Protein AF-A0A7D7ZGQ9-F1 (afdb_monomer_lite)

Radius of gyration: 15.06 Å; chains: 1; bounding box: 30×34×46 Å

Foldseek 3Di:
DPVVLVVVLVCVLPDCVLPDDPDPDPDPVNVVVLLVVLLVNLVVVVVVVVVVDVDDAVVVVVVVVVVVCVVVVWDWDWDDDLWKIKIKIFAQSFFSSFSSVQSSSCSNCVVNPWHWPDWDTGTTMIMTMTTDPRPD

Sequence (136 aa):
MGKKVLSHLLECGNNPEYGNTDDGSHNHDYDDIMSSNTDKAASEILAEWRLQTDILDLKEFDKRILEWHNLNKLRIKCFNSNEHVRYVIKHDMGLSWSEFNCMMYCRILEKIGVPITSSEFDGISYSIEIPSHGKK

Secondary structure (DSSP, 8-state):
-THHHHHHHHHHHT-GGGS---SS---HHHHHHHHHHHHHHHHHHHHHHHTT-S--SHHHHHHHHHHHHHHTT-EEEEEE-SSEEEEEEE-SS-HHHHHHHHHHHHHHHHHTT---SEEEEETTEEEEEEE-----

pLDDT: mean 78.39, std 18.47, range [36.44, 96.19]

Structure (mmCIF, N/CA/C/O backbone):
data_AF-A0A7D7ZGQ9-F1
#
_entry.id   AF-A0A7D7ZGQ9-F1
#
loop_
_atom_site.group_PDB
_atom_site.id
_atom_site.type_symbol
_atom_site.label_atom_id
_atom_site.label_alt_id
_atom_site.label_comp_id
_atom_site.label_asym_id
_atom_site.label_entity_id
_atom_site.label_seq_id
_atom_site.pdbx_PDB_ins_code
_atom_site.Cartn_x
_atom_site.Cartn_y
_atom_site.Cartn_z
_atom_site.occupancy
_atom_site.B_iso_or_equiv
_atom_site.auth_seq_id
_atom_site.auth_comp_id
_atom_site.auth_asym_id
_atom_site.auth_atom_id
_atom_site.pdbx_PDB_model_num
ATOM 1 N N . MET A 1 1 ? -3.797 -21.772 0.863 1.00 43.53 1 MET A N 1
ATOM 2 C CA . MET A 1 1 ? -4.656 -21.518 -0.314 1.00 43.53 1 MET A CA 1
ATOM 3 C C . MET A 1 1 ? -4.396 -20.163 -0.985 1.00 43.53 1 MET A C 1
ATOM 5 O O . MET A 1 1 ? -4.676 -20.078 -2.166 1.00 43.53 1 MET A O 1
ATOM 9 N N . GLY A 1 2 ? -3.722 -19.188 -0.355 1.00 39.81 2 GLY A N 1
ATOM 10 C CA . GLY A 1 2 ? -3.358 -17.895 -0.979 1.00 39.81 2 GLY A CA 1
ATOM 11 C C . GLY A 1 2 ? -2.232 -17.893 -2.031 1.00 39.81 2 GLY A C 1
ATOM 12 O O . GLY A 1 2 ? -1.638 -16.855 -2.272 1.00 39.81 2 GLY A O 1
ATOM 13 N N . LYS A 1 3 ? -1.885 -19.031 -2.657 1.00 43.06 3 LYS A N 1
ATOM 14 C CA . LYS A 1 3 ? -0.811 -19.085 -3.679 1.00 43.06 3 LYS A CA 1
ATOM 15 C C . LYS A 1 3 ? -1.247 -18.558 -5.056 1.00 43.06 3 LYS A C 1
ATOM 17 O O . LYS A 1 3 ? -0.386 -18.161 -5.827 1.00 43.06 3 LYS A O 1
ATOM 22 N N . LYS A 1 4 ? -2.553 -18.560 -5.361 1.00 48.69 4 LYS A N 1
ATOM 23 C CA . LYS A 1 4 ? -3.089 -18.164 -6.678 1.00 48.69 4 LYS A CA 1
ATOM 24 C C . LYS A 1 4 ? -3.126 -16.650 -6.893 1.00 48.69 4 LYS A C 1
ATOM 26 O O . LYS A 1 4 ? -2.795 -16.194 -7.976 1.00 48.69 4 LYS A O 1
ATOM 31 N N . VAL A 1 5 ? -3.481 -15.876 -5.869 1.00 48.19 5 VAL A N 1
ATOM 32 C CA . VAL A 1 5 ? -3.442 -14.405 -5.949 1.00 48.19 5 VAL A CA 1
ATOM 33 C C . VAL A 1 5 ? -1.997 -13.904 -5.965 1.00 48.19 5 VAL A C 1
ATOM 35 O O . VAL A 1 5 ? -1.662 -12.988 -6.704 1.00 48.19 5 VAL A O 1
ATOM 38 N N . LEU A 1 6 ? -1.105 -14.596 -5.247 1.00 46.97 6 LEU A N 1
ATOM 39 C CA . LEU A 1 6 ? 0.336 -14.335 -5.252 1.00 46.97 6 LEU A CA 1
ATOM 40 C C . LEU A 1 6 ? 0.993 -14.531 -6.625 1.00 46.97 6 LEU A C 1
ATOM 42 O O . LEU A 1 6 ? 1.807 -13.700 -7.018 1.00 46.97 6 LEU A O 1
ATOM 46 N N . SER A 1 7 ? 0.652 -15.599 -7.355 1.00 52.09 7 SER A N 1
ATOM 47 C CA . SER A 1 7 ? 1.154 -15.789 -8.722 1.00 52.09 7 SER A CA 1
ATOM 48 C C . SER A 1 7 ? 0.582 -14.745 -9.677 1.00 52.09 7 SER A C 1
ATOM 50 O O . SER A 1 7 ? 1.332 -14.211 -10.481 1.00 52.09 7 SER A O 1
ATOM 52 N N . HIS A 1 8 ? -0.694 -14.373 -9.526 1.00 51.03 8 HIS A N 1
ATOM 53 C CA . HIS A 1 8 ? -1.324 -13.365 -10.381 1.00 51.03 8 HIS A CA 1
ATOM 54 C C . HIS A 1 8 ? -0.702 -11.968 -10.207 1.00 51.03 8 HIS A C 1
ATOM 56 O O . HIS A 1 8 ? -0.451 -11.279 -11.187 1.00 51.03 8 HIS A O 1
ATOM 62 N N . LEU A 1 9 ? -0.353 -11.581 -8.974 1.00 50.53 9 LEU A N 1
ATOM 63 C CA . LEU A 1 9 ? 0.325 -10.309 -8.687 1.00 50.53 9 LEU A CA 1
ATOM 64 C C . LEU A 1 9 ? 1.742 -10.227 -9.268 1.00 50.53 9 LEU A C 1
ATOM 66 O O . LEU A 1 9 ? 2.160 -9.173 -9.742 1.00 50.53 9 LEU A O 1
ATOM 70 N N . LEU A 1 10 ? 2.476 -11.342 -9.252 1.00 51.38 10 LEU A N 1
ATOM 71 C CA . LEU A 1 10 ? 3.784 -11.447 -9.901 1.00 51.38 10 LEU A CA 1
ATOM 72 C C . LEU A 1 10 ? 3.664 -11.490 -11.432 1.00 51.38 10 LEU A C 1
ATOM 74 O O . LEU A 1 10 ? 4.530 -10.953 -12.115 1.00 51.38 10 LEU A O 1
ATOM 78 N N . GLU A 1 11 ? 2.614 -12.104 -11.977 1.00 53.56 11 GLU A N 1
ATOM 79 C CA . GLU A 1 11 ? 2.368 -12.199 -13.422 1.00 53.56 11 GLU A CA 1
ATOM 80 C C . GLU A 1 11 ? 1.929 -10.857 -14.027 1.00 53.56 11 GLU A C 1
ATOM 82 O O . GLU A 1 11 ? 2.438 -10.478 -15.080 1.00 53.56 11 GLU A O 1
ATOM 87 N N . CYS A 1 12 ? 1.066 -10.090 -13.350 1.00 50.53 12 CYS A N 1
ATOM 88 C CA . CYS A 1 12 ? 0.637 -8.769 -13.822 1.00 50.53 12 CYS A CA 1
ATOM 89 C C . CYS A 1 12 ? 1.792 -7.757 -13.871 1.00 50.53 12 CYS A C 1
ATOM 91 O O . CYS A 1 12 ? 1.897 -7.008 -14.836 1.00 50.53 12 CYS A O 1
ATOM 93 N N . GLY A 1 13 ? 2.692 -7.768 -12.880 1.00 44.59 13 GLY A N 1
ATOM 94 C CA . GLY A 1 13 ? 3.856 -6.873 -12.855 1.00 44.59 13 GLY A CA 1
ATOM 95 C C . GLY A 1 13 ? 4.980 -7.244 -13.834 1.00 44.59 13 GLY A C 1
ATOM 96 O O . GLY A 1 13 ? 5.862 -6.425 -14.063 1.00 44.59 13 GLY A O 1
ATOM 97 N N . ASN A 1 14 ? 4.965 -8.458 -14.401 1.00 44.12 14 ASN A N 1
ATOM 98 C CA . ASN A 1 14 ? 5.988 -8.960 -15.330 1.00 44.12 14 ASN A CA 1
ATOM 99 C C . ASN A 1 14 ? 5.500 -9.076 -16.786 1.00 44.12 14 ASN A C 1
ATOM 101 O O . ASN A 1 14 ? 6.257 -9.555 -17.632 1.00 44.12 14 ASN A O 1
ATOM 105 N N . ASN A 1 15 ? 4.256 -8.696 -17.103 1.00 43.56 15 ASN A N 1
ATOM 106 C CA . ASN A 1 15 ? 3.762 -8.799 -18.476 1.00 43.56 15 ASN A CA 1
ATOM 107 C C . ASN A 1 15 ? 4.401 -7.685 -19.346 1.00 43.56 15 ASN A C 1
ATOM 109 O O . ASN A 1 15 ? 4.188 -6.505 -19.060 1.00 43.56 15 ASN A O 1
ATOM 113 N N . PRO A 1 16 ? 5.181 -8.021 -20.397 1.00 44.69 16 PRO A N 1
ATOM 114 C CA . PRO A 1 16 ? 5.875 -7.047 -21.249 1.00 44.69 16 PRO A CA 1
ATOM 115 C C . PRO A 1 16 ? 4.939 -6.107 -22.022 1.00 44.69 16 PRO A C 1
ATOM 117 O O . PRO A 1 16 ? 5.397 -5.089 -22.531 1.00 44.69 16 PRO A O 1
ATOM 120 N N . GLU A 1 17 ? 3.635 -6.394 -22.074 1.00 48.56 17 GLU A N 1
ATOM 121 C CA . GLU A 1 17 ? 2.626 -5.450 -22.578 1.00 48.56 17 GLU A CA 1
ATOM 122 C C . GLU A 1 17 ? 2.480 -4.191 -21.700 1.00 48.56 17 GLU A C 1
ATOM 124 O O . GLU A 1 17 ? 1.982 -3.177 -22.178 1.00 48.56 17 GLU A O 1
ATOM 129 N N . TYR A 1 18 ? 2.948 -4.225 -20.446 1.00 48.06 18 TYR A N 1
ATOM 130 C CA . TYR A 1 18 ? 2.964 -3.083 -19.516 1.00 48.06 18 TYR A CA 1
ATOM 131 C C . TYR A 1 18 ? 4.343 -2.420 -19.383 1.00 48.06 18 TYR A C 1
ATOM 133 O O . TYR A 1 18 ? 4.521 -1.512 -18.574 1.00 48.06 18 TYR A O 1
ATOM 141 N N . GLY A 1 19 ? 5.339 -2.889 -20.140 1.00 41.09 19 GLY A N 1
ATOM 142 C CA . GLY A 1 19 ? 6.735 -2.492 -19.991 1.00 41.09 19 GLY A CA 1
ATOM 143 C C . GLY A 1 19 ? 7.400 -2.231 -21.331 1.00 41.09 19 GLY A C 1
ATOM 144 O O . GLY A 1 19 ? 8.299 -2.974 -21.704 1.00 41.09 19 GLY A O 1
ATOM 145 N N . ASN A 1 20 ? 6.943 -1.212 -22.065 1.00 41.22 20 ASN A N 1
ATOM 146 C CA . ASN A 1 20 ? 7.766 -0.452 -23.014 1.00 41.22 20 ASN A CA 1
ATOM 147 C C . ASN A 1 20 ? 6.981 0.734 -23.594 1.00 41.22 20 ASN A C 1
ATOM 149 O O . ASN A 1 20 ? 6.338 0.614 -24.632 1.00 41.22 20 ASN A O 1
ATOM 153 N N . THR A 1 21 ? 7.125 1.900 -22.971 1.00 41.84 21 THR A N 1
ATOM 154 C CA . THR A 1 21 ? 7.087 3.192 -23.674 1.00 41.84 21 THR A CA 1
ATOM 155 C C . THR A 1 21 ? 8.204 4.049 -23.100 1.00 41.84 21 THR A C 1
ATOM 157 O O . THR A 1 21 ? 8.004 4.894 -22.233 1.00 41.84 21 THR A O 1
ATOM 160 N N . ASP A 1 22 ? 9.421 3.760 -23.557 1.00 45.16 22 ASP A N 1
ATOM 161 C CA . ASP A 1 22 ? 10.636 4.532 -23.281 1.00 45.16 22 ASP A CA 1
ATOM 162 C C . ASP A 1 22 ? 10.718 5.757 -24.221 1.00 45.16 22 ASP A C 1
ATOM 164 O O . ASP A 1 22 ? 11.754 6.052 -24.814 1.00 45.16 22 ASP A O 1
ATOM 168 N N . ASP A 1 23 ? 9.588 6.442 -24.442 1.00 40.81 23 ASP A N 1
ATOM 169 C CA . ASP A 1 23 ? 9.477 7.539 -25.409 1.00 40.81 23 ASP A CA 1
ATOM 170 C C . ASP A 1 23 ? 8.751 8.779 -24.879 1.00 40.81 23 ASP A C 1
ATOM 172 O O . ASP A 1 23 ? 8.168 9.528 -25.649 1.00 40.81 23 ASP A O 1
ATOM 176 N N . GLY A 1 24 ? 8.818 9.070 -23.577 1.00 44.62 24 GLY A N 1
ATOM 177 C CA . GLY A 1 24 ? 8.538 10.422 -23.063 1.00 44.62 24 GLY A CA 1
ATOM 178 C C . GLY A 1 24 ? 7.147 11.007 -23.374 1.00 44.62 24 GLY A C 1
ATOM 179 O O . GLY A 1 24 ? 6.939 12.200 -23.150 1.00 44.62 24 GLY A O 1
ATOM 180 N N . SER A 1 25 ? 6.197 10.200 -23.851 1.00 44.94 25 SER A N 1
ATOM 181 C CA . SER A 1 25 ? 4.797 10.567 -24.032 1.00 44.94 25 SER A CA 1
ATOM 182 C C . SER A 1 25 ? 4.006 9.988 -22.865 1.00 44.94 25 SER A C 1
ATOM 184 O O . SER A 1 25 ? 3.735 8.790 -22.825 1.00 44.94 25 SER A O 1
ATOM 186 N N . HIS A 1 26 ? 3.651 10.830 -21.888 1.00 49.28 26 HIS A N 1
ATOM 187 C CA . HIS A 1 26 ? 2.583 10.510 -20.935 1.00 49.28 26 HIS A CA 1
ATOM 188 C C . HIS A 1 26 ? 1.284 10.366 -21.745 1.00 49.28 26 HIS A C 1
ATOM 190 O O . HIS A 1 26 ? 0.584 11.343 -22.013 1.00 49.28 26 HIS A O 1
ATOM 196 N N . ASN A 1 27 ? 1.023 9.157 -22.237 1.00 54.12 27 ASN A N 1
ATOM 197 C CA . ASN A 1 27 ? -0.184 8.839 -22.978 1.00 54.12 27 ASN A CA 1
ATOM 198 C C . ASN A 1 27 ? -1.329 8.691 -21.976 1.00 54.12 27 ASN A C 1
ATOM 200 O O . ASN A 1 27 ? -1.266 7.837 -21.097 1.00 54.12 27 ASN A O 1
ATOM 204 N N . HIS A 1 28 ? -2.394 9.474 -22.159 1.00 58.34 28 HIS A N 1
ATOM 205 C CA . HIS A 1 28 ? -3.650 9.350 -21.407 1.00 58.34 28 HIS A CA 1
ATOM 206 C C . HIS A 1 28 ? -4.163 7.896 -21.341 1.00 58.34 28 HIS A C 1
ATOM 208 O O . HIS A 1 28 ? -4.726 7.479 -20.333 1.00 58.34 28 HIS A O 1
ATOM 214 N N . ASP A 1 29 ? -3.902 7.108 -22.387 1.00 60.25 29 ASP A N 1
ATOM 215 C CA . ASP A 1 29 ? -4.293 5.701 -22.469 1.00 60.25 29 ASP A CA 1
ATOM 216 C C . ASP A 1 29 ? -3.550 4.804 -21.461 1.00 60.25 29 ASP A C 1
ATOM 218 O O . ASP A 1 29 ? -4.115 3.820 -20.985 1.00 60.25 29 ASP A O 1
ATOM 222 N N . TYR A 1 30 ? -2.298 5.126 -21.106 1.00 60.66 30 TYR A N 1
ATOM 223 C CA . TYR A 1 30 ? -1.537 4.357 -20.113 1.00 60.66 30 TYR A CA 1
ATOM 224 C C . TYR A 1 30 ? -2.131 4.540 -18.715 1.00 60.66 30 TYR A C 1
ATOM 226 O O . TYR A 1 30 ? -2.369 3.552 -18.018 1.00 60.66 30 TYR A O 1
ATOM 234 N N . ASP A 1 31 ? -2.446 5.782 -18.342 1.00 67.12 31 ASP A N 1
ATOM 235 C CA . ASP A 1 31 ? -3.031 6.107 -17.039 1.00 67.12 31 ASP A CA 1
ATOM 236 C C . ASP A 1 31 ? -4.402 5.435 -16.857 1.00 67.12 31 ASP A C 1
ATOM 238 O O . ASP A 1 31 ? -4.692 4.871 -15.797 1.00 67.12 31 ASP A O 1
ATOM 242 N N . ASP A 1 32 ? -5.225 5.418 -17.909 1.00 71.44 32 ASP A N 1
ATOM 243 C CA . ASP A 1 32 ? -6.543 4.778 -17.892 1.00 71.44 32 ASP A CA 1
ATOM 244 C C . ASP A 1 32 ? -6.444 3.247 -17.774 1.00 71.44 32 ASP A C 1
ATOM 246 O O . ASP A 1 32 ? -7.155 2.629 -16.969 1.00 71.44 32 ASP A O 1
ATOM 250 N N . ILE A 1 33 ? -5.527 2.618 -18.520 1.00 69.38 33 ILE A N 1
ATOM 251 C CA . ILE A 1 33 ? -5.279 1.170 -18.445 1.00 69.38 33 ILE A CA 1
ATOM 252 C C . ILE A 1 33 ? -4.724 0.790 -17.067 1.00 69.38 33 ILE A C 1
ATOM 254 O O . ILE A 1 33 ? -5.200 -0.168 -16.447 1.00 69.38 33 ILE A O 1
ATOM 258 N N . MET A 1 34 ? -3.748 1.542 -16.559 1.00 77.06 34 MET A N 1
ATOM 259 C CA . MET A 1 34 ? -3.126 1.297 -15.259 1.00 77.06 34 MET A CA 1
ATOM 260 C C . MET A 1 34 ? -4.129 1.467 -14.114 1.00 77.06 34 MET A C 1
ATOM 262 O O . MET A 1 34 ? -4.221 0.619 -13.219 1.00 77.06 34 MET A O 1
ATOM 266 N N . SER A 1 35 ? -4.954 2.514 -14.169 1.00 78.81 35 SER A N 1
ATOM 267 C CA . SER A 1 35 ? -6.032 2.742 -13.206 1.00 78.81 35 SER A CA 1
ATOM 268 C C . SER A 1 35 ? -7.064 1.606 -13.225 1.00 78.81 35 SER A C 1
ATOM 270 O O . SER A 1 35 ? -7.439 1.096 -12.167 1.00 78.81 35 SER A O 1
ATOM 272 N N . SER A 1 36 ? -7.475 1.137 -14.410 1.00 82.62 36 SER A N 1
ATOM 273 C CA . SER A 1 36 ? -8.418 0.017 -14.543 1.00 82.62 36 SER A CA 1
ATOM 274 C C . SER A 1 36 ? -7.856 -1.294 -13.978 1.00 82.62 36 SER A C 1
ATOM 276 O O . SER A 1 36 ? -8.528 -1.993 -13.212 1.00 82.62 36 SER A O 1
ATOM 278 N N . ASN A 1 37 ? -6.600 -1.614 -14.302 1.00 83.50 37 ASN A N 1
ATOM 279 C CA . ASN A 1 37 ? -5.957 -2.850 -13.856 1.00 83.50 37 ASN A CA 1
ATOM 280 C C . ASN A 1 37 ? -5.731 -2.869 -12.343 1.00 83.50 37 ASN A C 1
ATOM 282 O O . ASN A 1 37 ? -5.997 -3.882 -11.691 1.00 83.50 37 ASN A O 1
ATOM 286 N N . THR A 1 38 ? -5.281 -1.752 -11.770 1.00 88.69 38 THR A N 1
ATOM 287 C CA . THR A 1 38 ? -5.052 -1.640 -10.323 1.00 88.69 38 THR A CA 1
ATOM 288 C C . THR A 1 38 ? -6.364 -1.689 -9.537 1.00 88.69 38 THR A C 1
ATOM 290 O O . THR A 1 38 ? -6.414 -2.337 -8.490 1.00 88.69 38 THR A O 1
ATOM 293 N N . ASP A 1 39 ? -7.454 -1.109 -10.054 1.00 87.38 39 ASP A N 1
ATOM 294 C CA . ASP A 1 39 ? -8.782 -1.201 -9.430 1.00 87.38 39 ASP A CA 1
ATOM 295 C C . ASP A 1 39 ? -9.345 -2.630 -9.445 1.00 87.38 39 ASP A C 1
ATOM 297 O O . ASP A 1 39 ? -9.883 -3.116 -8.437 1.00 87.38 39 ASP A O 1
ATOM 301 N N . LYS A 1 40 ? -9.171 -3.334 -10.570 1.00 88.75 40 LYS A N 1
ATOM 302 C CA . LYS A 1 40 ? -9.552 -4.741 -10.706 1.00 88.75 40 LYS A CA 1
ATOM 303 C C . LYS A 1 40 ? -8.762 -5.619 -9.734 1.00 88.75 40 LYS A C 1
ATOM 305 O O . LYS A 1 40 ? -9.376 -6.352 -8.958 1.00 88.75 40 LYS A O 1
ATOM 310 N N . ALA A 1 41 ? -7.433 -5.498 -9.719 1.00 87.00 41 ALA A N 1
ATOM 311 C CA . ALA A 1 41 ? -6.565 -6.262 -8.823 1.00 87.00 41 ALA A CA 1
ATOM 312 C C . ALA A 1 41 ? -6.914 -6.013 -7.346 1.00 87.00 41 ALA A C 1
ATOM 314 O O . ALA A 1 41 ? -7.068 -6.956 -6.568 1.00 87.00 41 ALA A O 1
ATOM 315 N N . ALA A 1 42 ? -7.137 -4.751 -6.966 1.00 90.25 42 ALA A N 1
ATOM 316 C CA . ALA A 1 42 ? -7.585 -4.394 -5.624 1.00 90.25 42 ALA A CA 1
ATOM 317 C C . ALA A 1 42 ? -8.919 -5.063 -5.258 1.00 90.25 42 ALA A C 1
ATOM 319 O O . ALA A 1 42 ? -9.085 -5.568 -4.145 1.00 90.25 42 ALA A O 1
ATOM 320 N N . SER A 1 43 ? -9.870 -5.099 -6.193 1.00 90.62 43 SER A N 1
ATOM 321 C CA . SER A 1 43 ? -11.184 -5.712 -5.972 1.00 90.62 43 SER A CA 1
ATOM 322 C C . SER A 1 43 ? -11.096 -7.232 -5.805 1.00 90.62 43 SER A C 1
ATOM 324 O O . SER A 1 43 ? -11.781 -7.790 -4.946 1.00 90.62 43 SER A O 1
ATOM 326 N N . GLU A 1 44 ? -10.229 -7.900 -6.568 1.00 89.56 44 GLU A N 1
ATOM 327 C CA . GLU A 1 44 ? -9.976 -9.342 -6.453 1.00 89.56 44 GLU A CA 1
ATOM 328 C C . GLU A 1 44 ? -9.308 -9.707 -5.121 1.00 89.56 44 GLU A C 1
ATOM 330 O O . GLU A 1 44 ? -9.756 -10.635 -4.443 1.00 89.56 44 GLU A O 1
ATOM 335 N N . ILE A 1 45 ? -8.300 -8.936 -4.696 1.00 88.31 45 ILE A N 1
ATOM 336 C CA . ILE A 1 45 ? -7.648 -9.109 -3.389 1.00 88.31 45 ILE A CA 1
ATOM 337 C C . ILE A 1 45 ? -8.661 -8.952 -2.258 1.00 88.31 45 ILE A C 1
ATOM 339 O O . ILE A 1 45 ? -8.736 -9.796 -1.365 1.00 88.31 45 ILE A O 1
ATOM 343 N N . LEU A 1 46 ? -9.471 -7.891 -2.298 1.00 89.31 46 LEU A N 1
ATOM 344 C CA . LEU A 1 46 ? -10.490 -7.657 -1.279 1.00 89.31 46 LEU A CA 1
ATOM 345 C C . LEU A 1 46 ? -11.531 -8.774 -1.255 1.00 89.31 46 LEU A C 1
ATOM 347 O O . LEU A 1 46 ? -11.935 -9.196 -0.174 1.00 89.31 46 LEU A O 1
ATOM 351 N N . ALA A 1 47 ? -11.958 -9.276 -2.416 1.00 89.19 47 ALA A N 1
ATOM 352 C CA . ALA A 1 47 ? -12.861 -10.419 -2.483 1.00 89.19 47 ALA A CA 1
ATOM 353 C C . ALA A 1 47 ? -12.245 -11.658 -1.815 1.00 89.19 47 ALA A C 1
ATOM 355 O O . ALA A 1 47 ? -12.918 -12.305 -1.017 1.00 89.19 47 ALA A O 1
ATOM 356 N N . GLU A 1 48 ? -10.965 -11.955 -2.062 1.00 87.88 48 GLU A N 1
ATOM 357 C CA . GLU A 1 48 ? -10.274 -13.077 -1.415 1.00 87.88 48 GLU A CA 1
ATOM 358 C C . GLU A 1 48 ? -10.124 -12.872 0.099 1.00 87.88 48 GLU A C 1
ATOM 360 O O . GLU A 1 48 ? -10.310 -13.813 0.877 1.00 87.88 48 GLU A O 1
ATOM 365 N N . TRP A 1 49 ? -9.800 -11.658 0.544 1.00 89.38 49 TRP A N 1
ATOM 366 C CA . TRP A 1 49 ? -9.671 -11.366 1.970 1.00 89.38 49 TRP A CA 1
ATOM 367 C C . TRP A 1 49 ? -11.016 -11.481 2.689 1.00 89.38 49 TRP A C 1
ATOM 369 O O . TRP A 1 49 ? -11.060 -12.068 3.768 1.00 89.38 49 TRP A O 1
ATOM 379 N N . ARG A 1 50 ? -12.125 -11.054 2.068 1.00 89.62 50 ARG A N 1
ATOM 380 C CA . ARG A 1 50 ? -13.488 -11.235 2.613 1.00 89.62 50 ARG A CA 1
ATOM 381 C C . ARG A 1 50 ? -13.883 -12.700 2.801 1.00 89.62 50 ARG A C 1
ATOM 383 O O . ARG A 1 50 ? -14.749 -12.988 3.614 1.00 89.62 50 ARG A O 1
ATOM 390 N N . LEU A 1 51 ? -13.256 -13.639 2.089 1.00 89.19 51 LEU A N 1
ATOM 391 C CA . LEU A 1 51 ? -13.480 -15.074 2.321 1.00 89.19 51 LEU A CA 1
ATOM 392 C C . LEU A 1 51 ? -12.783 -15.590 3.590 1.00 89.19 51 LEU A C 1
ATOM 394 O O . LEU A 1 51 ? -13.057 -16.703 4.029 1.00 89.19 51 LEU A O 1
ATOM 398 N N . GLN A 1 52 ? -11.841 -14.824 4.143 1.00 86.38 52 GLN A N 1
ATOM 399 C CA . GLN A 1 52 ? -10.973 -15.233 5.251 1.00 86.38 52 GLN A CA 1
ATOM 400 C C . GLN A 1 52 ? -11.228 -14.445 6.539 1.00 86.38 52 GLN A C 1
ATOM 402 O O . GLN A 1 52 ? -10.740 -14.844 7.596 1.00 86.38 52 GLN A O 1
ATOM 407 N N . THR A 1 53 ? -11.932 -13.319 6.456 1.00 86.81 53 THR A N 1
ATOM 408 C CA . THR A 1 53 ? -12.267 -12.453 7.589 1.00 86.81 53 THR A CA 1
ATOM 409 C C . THR A 1 53 ? -13.531 -11.657 7.284 1.00 86.81 53 THR A C 1
ATOM 411 O O . THR A 1 53 ? -13.730 -11.200 6.159 1.00 86.81 53 THR A O 1
ATOM 414 N N . ASP A 1 54 ? -14.360 -11.461 8.306 1.00 80.44 54 ASP A N 1
ATOM 415 C CA . ASP A 1 54 ? -15.599 -10.686 8.207 1.00 80.44 54 ASP A CA 1
ATOM 416 C C . ASP A 1 54 ? -15.347 -9.169 8.252 1.00 80.44 54 ASP A C 1
ATOM 418 O O . ASP A 1 54 ? -16.176 -8.380 7.800 1.00 80.44 54 ASP A O 1
ATOM 422 N N . ILE A 1 55 ? -14.197 -8.749 8.795 1.00 86.00 55 ILE A N 1
ATOM 423 C CA . ILE A 1 55 ? -13.829 -7.341 8.969 1.00 86.00 55 ILE A CA 1
ATOM 424 C C . ILE A 1 55 ? -12.582 -7.048 8.134 1.00 86.00 55 ILE A C 1
ATOM 426 O O . ILE A 1 55 ? -11.528 -7.653 8.344 1.00 86.00 55 ILE A O 1
ATOM 430 N N . LEU A 1 56 ? -12.721 -6.105 7.198 1.00 87.50 56 LEU A N 1
ATOM 431 C CA . LEU A 1 56 ? -11.631 -5.527 6.415 1.00 87.50 56 LEU A CA 1
ATOM 432 C C . LEU A 1 56 ? -11.476 -4.055 6.774 1.00 87.50 56 LEU A C 1
ATOM 434 O O . LEU A 1 56 ? -12.075 -3.183 6.149 1.00 87.50 56 LEU A O 1
ATOM 438 N N . ASP A 1 57 ? -10.690 -3.811 7.813 1.00 89.06 57 ASP A N 1
ATOM 439 C CA . ASP A 1 57 ? -10.285 -2.488 8.267 1.00 89.06 57 ASP A CA 1
ATOM 440 C C . ASP A 1 57 ? -8.774 -2.289 8.059 1.00 89.06 57 ASP A C 1
ATOM 442 O O . ASP A 1 57 ? -8.071 -3.170 7.548 1.00 89.06 57 ASP A O 1
ATOM 446 N N . LEU A 1 58 ? -8.253 -1.125 8.462 1.00 88.00 58 LEU A N 1
ATOM 447 C CA . LEU A 1 58 ? -6.822 -0.847 8.344 1.00 88.00 58 LEU A CA 1
ATOM 448 C C . LEU A 1 58 ? -5.964 -1.862 9.116 1.00 88.00 58 LEU A C 1
ATOM 450 O O . LEU A 1 58 ? -4.877 -2.215 8.672 1.00 88.00 58 LEU A O 1
ATOM 454 N N . LYS A 1 59 ? -6.443 -2.363 10.257 1.00 88.88 59 LYS A N 1
ATOM 455 C CA . LYS A 1 59 ? -5.678 -3.307 11.077 1.00 88.88 59 LYS A CA 1
ATOM 456 C C . LYS A 1 59 ? -5.494 -4.641 10.357 1.00 88.88 59 LYS A C 1
ATOM 458 O O . LYS A 1 59 ? -4.417 -5.235 10.421 1.00 88.88 59 LYS A O 1
ATOM 463 N N . GLU A 1 60 ? -6.531 -5.125 9.682 1.00 89.69 60 GLU A N 1
ATOM 464 C CA . GLU A 1 60 ? -6.409 -6.322 8.856 1.00 89.69 60 GLU A CA 1
ATOM 465 C C . GLU A 1 60 ? -5.542 -6.054 7.620 1.00 89.69 60 GLU A C 1
ATOM 467 O O . GLU A 1 60 ? -4.702 -6.890 7.288 1.00 89.69 60 GLU A O 1
ATOM 472 N N . PHE A 1 61 ? -5.657 -4.880 6.988 1.00 90.38 61 PHE A N 1
ATOM 473 C CA . PHE A 1 61 ? -4.743 -4.473 5.915 1.00 90.38 61 PHE A CA 1
ATOM 474 C C . PHE A 1 61 ? -3.274 -4.522 6.369 1.00 90.38 61 PHE A C 1
ATOM 476 O O . PHE A 1 61 ? -2.462 -5.177 5.714 1.00 90.38 61 PHE A O 1
ATOM 483 N N . ASP A 1 62 ? -2.947 -3.922 7.519 1.00 88.69 62 ASP A N 1
ATOM 484 C CA . ASP A 1 62 ? -1.605 -3.919 8.119 1.00 88.69 62 ASP A CA 1
ATOM 485 C C . ASP A 1 62 ? -1.065 -5.330 8.308 1.00 88.69 62 ASP A C 1
ATOM 487 O O . ASP A 1 62 ? 0.071 -5.650 7.951 1.00 88.69 62 ASP A O 1
ATOM 491 N N . LYS A 1 63 ? -1.899 -6.207 8.858 1.00 88.50 63 LYS A N 1
ATOM 492 C CA . LYS A 1 63 ? -1.536 -7.603 9.056 1.00 88.50 63 LYS A CA 1
ATOM 493 C C . LYS A 1 63 ? -1.231 -8.284 7.720 1.00 88.50 63 LYS A C 1
ATOM 495 O O . LYS A 1 63 ? -0.183 -8.916 7.587 1.00 88.50 63 LYS A O 1
ATOM 500 N N . ARG A 1 64 ? -2.110 -8.139 6.724 1.00 87.94 64 ARG A N 1
ATOM 501 C CA . ARG A 1 64 ? -1.979 -8.797 5.414 1.00 87.94 64 ARG A CA 1
ATOM 502 C C . ARG A 1 64 ? -0.775 -8.298 4.635 1.00 87.94 64 ARG A C 1
ATOM 504 O O . ARG A 1 64 ? -0.050 -9.110 4.061 1.00 87.94 64 ARG A O 1
ATOM 511 N N . ILE A 1 65 ? -0.535 -6.987 4.632 1.00 86.62 65 ILE A N 1
ATOM 512 C CA . ILE A 1 65 ? 0.607 -6.411 3.926 1.00 86.62 65 ILE A CA 1
ATOM 513 C C . ILE A 1 65 ? 1.918 -6.859 4.578 1.00 86.62 65 ILE A C 1
ATOM 515 O O . ILE A 1 65 ? 2.828 -7.282 3.866 1.00 86.62 65 ILE A O 1
ATOM 519 N N . LEU A 1 66 ? 2.009 -6.882 5.912 1.00 85.50 66 LEU A N 1
ATOM 520 C CA . LEU A 1 66 ? 3.191 -7.384 6.619 1.00 85.50 66 LEU A CA 1
ATOM 521 C C . LEU A 1 66 ? 3.428 -8.878 6.358 1.00 85.50 66 LEU A C 1
ATOM 523 O O . LEU A 1 66 ? 4.556 -9.278 6.071 1.00 85.50 66 LEU A O 1
ATOM 527 N N . GLU A 1 67 ? 2.381 -9.705 6.422 1.00 85.62 67 GLU A N 1
ATOM 528 C CA . GLU A 1 67 ? 2.463 -11.137 6.104 1.00 85.62 67 GLU A CA 1
ATOM 529 C C . GLU A 1 67 ? 2.959 -11.363 4.669 1.00 85.62 67 GLU A C 1
ATOM 531 O O . GLU A 1 67 ? 3.888 -12.144 4.452 1.00 85.62 67 GLU A O 1
ATOM 536 N N . TRP A 1 68 ? 2.401 -10.641 3.695 1.00 81.44 68 TRP A N 1
ATOM 537 C CA . TRP A 1 68 ? 2.788 -10.746 2.289 1.00 81.44 68 TRP A CA 1
ATOM 538 C C . TRP A 1 68 ? 4.248 -10.350 2.053 1.00 81.44 68 TRP A C 1
ATOM 540 O O . TRP A 1 68 ? 4.990 -11.088 1.401 1.00 81.44 68 TRP A O 1
ATOM 550 N N . HIS A 1 69 ? 4.694 -9.227 2.618 1.00 81.88 69 HIS A N 1
ATOM 551 C CA . HIS A 1 69 ? 6.076 -8.769 2.464 1.00 81.88 69 HIS A CA 1
ATOM 552 C C . HIS A 1 69 ? 7.066 -9.746 3.107 1.00 81.88 69 HIS A C 1
ATOM 554 O O . HIS A 1 69 ? 8.086 -10.075 2.500 1.00 81.88 69 HIS A O 1
ATOM 560 N N . ASN A 1 70 ? 6.734 -10.283 4.285 1.00 81.19 70 ASN A N 1
ATOM 561 C CA . ASN A 1 70 ? 7.553 -11.288 4.961 1.00 81.19 70 ASN A CA 1
ATOM 562 C C . ASN A 1 70 ? 7.681 -12.580 4.139 1.00 81.19 70 ASN A C 1
ATOM 564 O O . ASN A 1 70 ? 8.783 -13.117 4.013 1.00 81.19 70 ASN A O 1
ATOM 568 N N . LEU A 1 71 ? 6.584 -13.062 3.541 1.00 82.12 71 LEU A N 1
ATOM 569 C CA . LEU A 1 71 ? 6.595 -14.254 2.685 1.00 82.12 71 LEU A CA 1
ATOM 570 C C . LEU A 1 71 ? 7.446 -14.062 1.422 1.00 82.12 71 LEU A C 1
ATOM 572 O O . LEU A 1 71 ? 8.119 -14.999 0.991 1.00 82.12 71 LEU A O 1
ATOM 576 N N . ASN A 1 72 ? 7.451 -12.851 0.863 1.00 77.88 72 ASN A N 1
ATOM 577 C CA . ASN A 1 72 ? 8.180 -12.514 -0.360 1.00 77.88 72 ASN A CA 1
ATOM 578 C C . ASN A 1 72 ? 9.578 -11.924 -0.106 1.00 77.88 72 ASN A C 1
ATOM 580 O O . ASN A 1 72 ? 10.254 -11.523 -1.048 1.00 77.88 72 ASN A O 1
ATOM 584 N N . LYS A 1 73 ? 10.039 -11.889 1.154 1.00 81.56 73 LYS A N 1
ATOM 585 C CA . LYS A 1 73 ? 11.335 -11.311 1.566 1.00 81.56 73 LYS A CA 1
ATOM 586 C C . LYS A 1 73 ? 11.514 -9.840 1.164 1.00 81.56 73 LYS A C 1
ATOM 588 O O . LYS A 1 73 ? 12.642 -9.359 1.042 1.00 81.56 73 LYS A O 1
ATOM 593 N N . LEU A 1 74 ? 10.410 -9.120 0.996 1.00 79.75 74 LEU A N 1
ATOM 594 C CA . LEU A 1 74 ? 10.409 -7.695 0.706 1.00 79.75 74 LEU A CA 1
ATOM 595 C C . LEU A 1 74 ? 10.602 -6.905 2.000 1.00 79.75 74 LEU A C 1
ATOM 597 O O . LEU A 1 74 ? 10.091 -7.268 3.061 1.00 79.75 74 LEU A O 1
ATOM 601 N N . ARG A 1 75 ? 11.354 -5.804 1.926 1.00 83.88 75 ARG A N 1
ATOM 602 C CA . ARG A 1 75 ? 11.640 -4.976 3.101 1.00 83.88 75 ARG A CA 1
ATOM 603 C C . ARG A 1 75 ? 10.599 -3.875 3.216 1.00 83.88 75 ARG A C 1
ATOM 605 O O . ARG A 1 75 ? 10.682 -2.880 2.501 1.00 83.88 75 ARG A O 1
ATOM 612 N N . ILE A 1 76 ? 9.679 -4.037 4.159 1.00 87.00 76 ILE A N 1
ATOM 613 C CA . ILE A 1 76 ? 8.707 -3.011 4.534 1.00 87.00 76 ILE A CA 1
ATOM 614 C C . ILE A 1 76 ? 9.152 -2.283 5.805 1.00 87.00 76 ILE A C 1
ATOM 616 O O . ILE A 1 76 ? 9.610 -2.893 6.773 1.00 87.00 76 ILE A O 1
ATOM 620 N N . LYS A 1 77 ? 9.030 -0.958 5.800 1.00 87.69 77 LYS A N 1
ATOM 621 C CA . LYS A 1 77 ? 9.177 -0.099 6.974 1.00 87.69 77 LYS A CA 1
ATOM 622 C C . L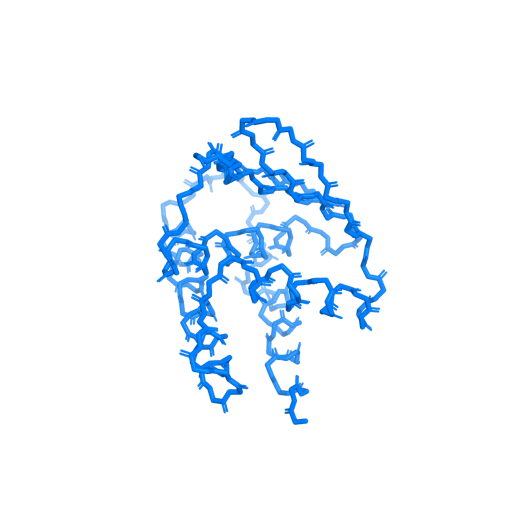YS A 1 77 ? 7.886 0.678 7.167 1.00 87.69 77 LYS A C 1
ATOM 624 O O . LYS A 1 77 ? 7.430 1.338 6.241 1.00 87.69 77 LYS A O 1
ATOM 629 N N . CYS A 1 78 ? 7.327 0.607 8.367 1.00 86.81 78 CYS A N 1
ATOM 630 C CA . CYS A 1 78 ? 6.187 1.418 8.768 1.00 86.81 78 CYS A CA 1
ATOM 631 C C . CYS A 1 78 ? 6.687 2.544 9.677 1.00 86.81 78 CYS A C 1
ATOM 633 O O . CYS A 1 78 ? 7.331 2.284 10.696 1.00 86.81 78 CYS A O 1
ATOM 635 N N . PHE A 1 79 ? 6.427 3.787 9.281 1.00 87.25 79 PHE A N 1
ATOM 636 C CA . PHE A 1 79 ? 6.716 4.984 10.059 1.00 87.25 79 PHE A CA 1
ATOM 637 C C . PHE A 1 79 ? 5.395 5.534 10.578 1.00 87.25 79 PHE A C 1
ATOM 639 O O . PHE A 1 79 ? 4.536 5.922 9.793 1.00 87.25 79 PHE A O 1
ATOM 646 N N . ASN A 1 80 ? 5.232 5.553 11.896 1.00 86.19 80 ASN A N 1
ATOM 647 C CA . ASN A 1 80 ? 4.024 6.051 12.536 1.00 86.19 80 ASN A CA 1
ATOM 648 C C . ASN A 1 80 ? 4.335 7.387 13.217 1.00 86.19 80 ASN A C 1
ATOM 650 O O . ASN A 1 80 ? 5.221 7.458 14.073 1.00 86.19 80 ASN A O 1
ATOM 654 N N . SER A 1 81 ? 3.634 8.437 12.805 1.00 85.31 81 SER A N 1
ATOM 655 C CA . SER A 1 81 ? 3.601 9.737 13.465 1.00 85.31 81 SER A CA 1
ATOM 656 C C . SER A 1 81 ? 2.203 9.984 14.044 1.00 85.31 81 SER A C 1
ATOM 658 O O . SER A 1 81 ? 1.246 9.260 13.766 1.00 85.31 81 SER A O 1
ATOM 660 N N . ASN A 1 82 ? 2.059 11.030 14.859 1.00 82.12 82 ASN A N 1
ATOM 661 C CA . ASN A 1 82 ? 0.756 11.385 15.435 1.00 82.12 82 ASN A CA 1
ATOM 662 C C . ASN A 1 82 ? -0.298 11.729 14.369 1.00 82.12 82 ASN A C 1
ATOM 664 O O . ASN A 1 82 ? -1.490 11.655 14.652 1.00 82.12 82 ASN A O 1
ATOM 668 N N . GLU A 1 83 ? 0.141 12.109 13.169 1.00 86.88 83 GLU A N 1
ATOM 669 C CA . GLU A 1 83 ? -0.716 12.619 12.098 1.00 86.88 83 GLU A CA 1
ATOM 670 C C . GLU A 1 83 ? -0.826 11.645 10.928 1.00 86.88 83 GLU A C 1
ATOM 672 O O . GLU A 1 83 ? -1.878 11.576 10.298 1.00 86.88 83 GLU A O 1
ATOM 677 N N . HIS A 1 84 ? 0.213 10.843 10.672 1.00 89.94 84 HIS A N 1
ATOM 678 C CA . HIS A 1 84 ? 0.293 9.976 9.500 1.00 89.94 84 HIS A CA 1
ATOM 679 C C . HIS A 1 84 ? 0.925 8.616 9.801 1.00 89.94 84 HIS A C 1
ATOM 681 O O . HIS A 1 84 ? 1.800 8.479 10.657 1.00 89.94 84 HIS A O 1
ATOM 687 N N . VAL A 1 85 ? 0.521 7.609 9.033 1.00 91.25 85 VAL A N 1
ATOM 688 C CA . VAL A 1 85 ? 1.226 6.333 8.910 1.00 91.25 85 VAL A CA 1
ATOM 689 C C . VAL A 1 85 ? 1.767 6.238 7.493 1.00 91.25 85 VAL A C 1
ATOM 691 O O . VAL A 1 85 ? 1.008 6.336 6.531 1.00 91.25 85 VAL A O 1
ATOM 694 N N . ARG A 1 86 ? 3.081 6.044 7.364 1.00 92.62 86 ARG A N 1
ATOM 695 C CA . ARG A 1 86 ? 3.764 5.877 6.080 1.00 92.62 86 ARG A CA 1
ATOM 696 C C . ARG A 1 86 ? 4.351 4.479 5.962 1.00 92.62 86 ARG A C 1
ATOM 698 O O . ARG A 1 86 ? 5.238 4.097 6.730 1.00 92.62 86 ARG A O 1
ATOM 705 N N . TYR A 1 87 ? 3.907 3.745 4.953 1.00 92.38 87 TYR A N 1
ATOM 706 C CA . TYR A 1 87 ? 4.483 2.471 4.539 1.00 92.38 87 TYR A CA 1
ATOM 707 C C . TYR A 1 87 ? 5.531 2.752 3.474 1.00 92.38 87 TYR A C 1
ATOM 709 O O . TYR A 1 87 ? 5.236 3.417 2.490 1.00 92.38 87 TYR A O 1
ATOM 717 N N . VAL A 1 88 ? 6.750 2.257 3.663 1.00 93.25 88 VAL A N 1
ATOM 718 C CA . VAL A 1 88 ? 7.830 2.339 2.674 1.00 93.25 88 VAL A CA 1
ATOM 719 C C . VAL A 1 88 ? 8.312 0.935 2.368 1.00 93.25 88 VAL A C 1
ATOM 721 O O . VAL A 1 88 ? 8.766 0.217 3.263 1.00 93.25 88 VAL A O 1
ATOM 724 N N . ILE A 1 89 ? 8.236 0.556 1.101 1.00 92.38 89 ILE A N 1
ATOM 725 C CA . ILE A 1 89 ? 8.601 -0.765 0.613 1.00 92.38 89 ILE A CA 1
ATOM 726 C C . ILE A 1 89 ? 9.815 -0.610 -0.294 1.00 92.38 89 ILE A C 1
ATOM 728 O O . ILE A 1 89 ? 9.806 0.202 -1.212 1.00 92.38 89 ILE A O 1
ATOM 732 N N . LYS A 1 90 ? 10.874 -1.380 -0.025 1.00 91.06 90 LYS A N 1
ATOM 733 C CA . LYS A 1 90 ? 12.075 -1.444 -0.870 1.00 91.06 90 LYS A CA 1
ATOM 734 C C . LYS A 1 90 ? 12.177 -2.793 -1.569 1.00 91.06 90 LYS A C 1
ATOM 736 O O . LYS A 1 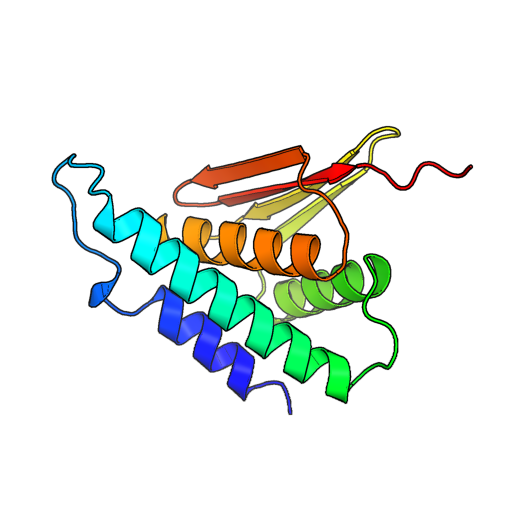90 ? 12.032 -3.830 -0.914 1.00 91.06 90 LYS A O 1
ATOM 741 N N . HIS A 1 91 ? 12.488 -2.758 -2.858 1.00 88.12 91 HIS A N 1
ATOM 742 C CA . HIS A 1 91 ? 12.590 -3.916 -3.745 1.00 88.12 91 HIS A CA 1
ATOM 743 C C . HIS A 1 91 ? 13.533 -3.612 -4.930 1.00 88.12 91 HIS A C 1
ATOM 745 O O . HIS A 1 91 ? 14.121 -2.538 -5.011 1.00 88.12 91 HIS A O 1
ATOM 751 N N . ASP A 1 92 ? 13.711 -4.572 -5.831 1.00 86.44 92 ASP A N 1
ATOM 752 C CA . ASP A 1 92 ? 14.596 -4.510 -7.003 1.00 86.44 92 ASP A CA 1
ATOM 753 C C . ASP A 1 92 ? 13.873 -4.932 -8.299 1.00 86.44 92 ASP A C 1
ATOM 755 O O . ASP A 1 92 ? 14.481 -5.440 -9.235 1.00 86.44 92 ASP A O 1
ATOM 759 N N . MET A 1 93 ? 12.554 -4.715 -8.345 1.00 86.50 93 MET A N 1
ATOM 760 C CA . MET A 1 93 ? 11.653 -5.213 -9.403 1.00 86.50 93 MET A CA 1
ATOM 761 C C . MET A 1 93 ? 11.334 -4.191 -10.509 1.00 86.50 93 MET A C 1
ATOM 763 O O . MET A 1 93 ? 10.610 -4.520 -11.443 1.00 86.50 93 MET A O 1
ATOM 767 N N . GLY A 1 94 ? 11.874 -2.971 -10.434 1.00 88.88 94 GLY A N 1
ATOM 768 C CA . GLY A 1 94 ? 11.693 -1.943 -11.462 1.00 88.88 94 GLY A CA 1
ATOM 769 C C . GLY A 1 94 ? 10.450 -1.065 -11.277 1.00 88.88 94 GLY A C 1
ATOM 770 O O . GLY A 1 94 ? 9.584 -1.341 -10.449 1.00 88.88 94 GLY A O 1
ATOM 771 N N . LEU A 1 95 ? 10.384 0.010 -12.072 1.00 87.94 95 LEU A N 1
ATOM 772 C CA . LEU A 1 95 ? 9.418 1.107 -11.920 1.00 87.94 95 LEU A CA 1
ATOM 773 C C . LEU A 1 95 ? 7.964 0.665 -12.117 1.00 87.94 95 LEU A C 1
ATOM 775 O O . LEU A 1 95 ? 7.129 0.973 -11.273 1.00 87.94 95 LEU A O 1
ATOM 779 N N . SER A 1 96 ? 7.672 -0.092 -13.178 1.00 86.88 96 SER A N 1
ATOM 780 C CA . SER A 1 96 ? 6.311 -0.571 -13.470 1.00 86.88 96 SER A CA 1
ATOM 781 C C . SER A 1 96 ? 5.756 -1.429 -12.335 1.00 86.88 96 SER A C 1
ATOM 783 O O . SER A 1 96 ? 4.579 -1.341 -11.990 1.00 86.88 96 SER A O 1
ATOM 785 N N . TRP A 1 97 ? 6.616 -2.232 -11.700 1.00 87.81 97 TRP A N 1
ATOM 786 C CA . TRP A 1 97 ? 6.218 -3.036 -10.553 1.00 87.81 97 TRP A CA 1
ATOM 787 C C . TRP A 1 97 ? 5.914 -2.160 -9.332 1.00 87.81 97 TRP A C 1
ATOM 789 O O . TRP A 1 97 ? 4.905 -2.391 -8.658 1.00 87.81 97 TRP A O 1
ATOM 799 N N . SER A 1 98 ? 6.748 -1.150 -9.057 1.00 91.25 98 SER A N 1
ATOM 800 C CA . SER A 1 98 ? 6.520 -0.186 -7.973 1.00 91.25 98 SER A CA 1
ATOM 801 C C . SER A 1 98 ? 5.213 0.564 -8.156 1.00 91.25 98 SER A C 1
ATOM 803 O O . SER A 1 98 ? 4.414 0.634 -7.228 1.00 91.25 98 SER A O 1
ATOM 805 N N . GLU A 1 99 ? 4.991 1.098 -9.357 1.00 91.81 99 GLU A N 1
ATOM 806 C CA . GLU A 1 99 ? 3.799 1.856 -9.719 1.00 91.81 99 GLU A CA 1
ATOM 807 C C . GLU A 1 99 ? 2.546 0.995 -9.551 1.00 91.81 99 GLU A C 1
ATOM 809 O O . GLU A 1 99 ? 1.622 1.380 -8.834 1.00 91.81 99 GLU A O 1
ATOM 814 N N . PHE A 1 100 ? 2.549 -0.217 -10.120 1.00 89.69 100 PHE A N 1
ATOM 815 C CA . PHE A 1 100 ? 1.416 -1.136 -10.032 1.00 89.69 100 PHE A CA 1
ATOM 816 C C . PHE A 1 100 ? 1.059 -1.459 -8.582 1.00 89.69 100 PHE A C 1
ATOM 818 O O . PHE A 1 100 ? -0.100 -1.340 -8.184 1.00 89.69 100 PHE A O 1
ATOM 825 N N . ASN A 1 101 ? 2.048 -1.846 -7.771 1.00 90.50 101 ASN A N 1
ATOM 826 C CA . ASN A 1 101 ? 1.799 -2.230 -6.383 1.00 90.50 101 ASN A CA 1
ATOM 827 C C . ASN A 1 101 ? 1.397 -1.030 -5.526 1.00 90.50 101 ASN A C 1
ATOM 829 O O . ASN A 1 101 ? 0.486 -1.157 -4.707 1.00 90.50 101 ASN A O 1
ATOM 833 N N . CYS A 1 102 ? 2.028 0.129 -5.727 1.00 93.56 102 CYS A N 1
ATOM 834 C CA . CYS A 1 102 ? 1.675 1.362 -5.031 1.00 93.56 102 CYS A CA 1
ATOM 835 C C . CYS A 1 102 ? 0.207 1.720 -5.287 1.00 93.56 102 CYS A C 1
ATOM 837 O O . CYS A 1 102 ? -0.589 1.796 -4.349 1.00 93.56 102 CYS A O 1
ATOM 839 N N . MET A 1 103 ? -0.179 1.809 -6.562 1.00 94.38 103 MET A N 1
ATOM 840 C CA . MET A 1 103 ? -1.536 2.164 -6.974 1.00 94.38 103 MET A CA 1
ATOM 841 C C . MET A 1 103 ? -2.566 1.123 -6.535 1.00 94.38 103 MET A C 1
ATOM 843 O O . MET A 1 103 ? -3.617 1.480 -6.006 1.00 94.38 103 MET A O 1
ATOM 847 N N . MET A 1 104 ? -2.263 -0.169 -6.668 1.00 93.81 104 MET A N 1
ATOM 848 C CA . MET A 1 104 ? -3.135 -1.242 -6.188 1.00 93.81 104 MET A CA 1
ATOM 849 C C . MET A 1 104 ? -3.397 -1.132 -4.680 1.00 93.81 104 MET A C 1
ATOM 851 O O . MET A 1 104 ? -4.546 -1.234 -4.246 1.00 93.81 104 MET A O 1
ATOM 855 N N . TYR A 1 105 ? -2.364 -0.910 -3.863 1.00 93.06 105 TYR A N 1
ATOM 856 C CA . TYR A 1 105 ? -2.546 -0.750 -2.420 1.00 93.06 105 TYR A CA 1
ATOM 857 C C . TYR A 1 105 ? -3.302 0.535 -2.069 1.00 93.06 105 TYR A C 1
ATOM 859 O O . TYR A 1 105 ? -4.142 0.496 -1.169 1.00 93.06 105 TYR A O 1
ATOM 867 N N . CYS A 1 106 ? -3.092 1.629 -2.807 1.00 94.44 106 CYS A N 1
ATOM 868 C CA . CYS A 1 106 ? -3.924 2.826 -2.694 1.00 94.44 106 CYS A CA 1
ATOM 869 C C . CYS A 1 106 ? -5.404 2.504 -2.948 1.00 94.44 106 CYS A C 1
ATOM 871 O O . CYS A 1 106 ? -6.244 2.821 -2.109 1.00 94.44 106 CYS A O 1
ATOM 873 N N . ARG A 1 107 ? -5.728 1.777 -4.028 1.00 94.81 107 ARG A N 1
ATOM 874 C CA . ARG A 1 107 ? -7.109 1.353 -4.330 1.00 94.81 107 ARG A CA 1
ATOM 875 C C . ARG A 1 107 ? -7.706 0.454 -3.251 1.00 94.81 107 ARG A C 1
ATOM 877 O O . ARG A 1 107 ? -8.885 0.587 -2.930 1.00 94.81 107 ARG A O 1
ATOM 884 N N . ILE A 1 108 ? -6.919 -0.460 -2.679 1.00 94.06 108 ILE A N 1
ATOM 885 C CA . ILE A 1 108 ? -7.367 -1.308 -1.563 1.00 94.06 108 ILE A CA 1
ATOM 886 C C . ILE A 1 108 ? -7.755 -0.440 -0.363 1.00 94.06 108 ILE A C 1
ATOM 888 O O . ILE A 1 108 ? -8.853 -0.608 0.168 1.00 94.06 108 ILE A O 1
ATOM 892 N N . LEU A 1 109 ? -6.879 0.486 0.036 1.00 93.69 109 LEU A N 1
ATOM 893 C CA . LEU A 1 109 ? -7.086 1.395 1.165 1.00 93.69 109 LEU A CA 1
ATOM 894 C C . LEU A 1 109 ? -8.316 2.290 0.954 1.00 93.69 109 LEU A C 1
ATOM 896 O O . LEU A 1 109 ? -9.186 2.347 1.824 1.00 93.69 109 LEU A O 1
ATOM 900 N N . GLU A 1 110 ? -8.457 2.887 -0.231 1.00 93.88 110 GLU A N 1
ATOM 901 C CA . GLU A 1 110 ? -9.631 3.685 -0.604 1.00 93.88 110 GLU A CA 1
ATOM 902 C C . GLU A 1 110 ? -10.929 2.868 -0.494 1.00 93.88 110 GLU A C 1
ATOM 904 O O . GLU A 1 110 ? -11.906 3.317 0.108 1.00 93.88 110 GLU A O 1
ATOM 909 N N . LYS A 1 111 ? -10.940 1.632 -1.015 1.00 93.31 111 LYS A N 1
ATOM 910 C CA . LYS A 1 111 ? -12.113 0.738 -0.984 1.00 93.31 111 LYS A CA 1
ATOM 911 C C . LYS A 1 111 ? -12.484 0.258 0.426 1.00 93.31 111 LYS A C 1
ATOM 913 O O . LYS A 1 111 ? -13.645 -0.095 0.637 1.00 93.31 111 LYS A O 1
ATOM 918 N N . ILE A 1 112 ? -11.548 0.236 1.380 1.00 92.69 112 ILE A N 1
ATOM 919 C CA . ILE A 1 112 ? -11.841 -0.032 2.804 1.00 92.69 112 ILE A CA 1
ATOM 920 C C . ILE A 1 112 ? -12.098 1.251 3.613 1.00 92.69 112 ILE A C 1
ATOM 922 O O . ILE A 1 112 ? -12.233 1.196 4.833 1.00 92.69 112 ILE A O 1
ATOM 926 N N . GLY A 1 113 ? -12.209 2.403 2.943 1.00 91.62 113 GLY A N 1
ATOM 927 C CA . GLY A 1 113 ? -12.575 3.679 3.558 1.00 91.62 113 GLY A CA 1
ATOM 928 C C . GLY A 1 113 ? -11.416 4.426 4.219 1.00 91.62 113 GLY A C 1
ATOM 929 O O . GLY A 1 113 ? -11.661 5.311 5.039 1.00 91.62 113 GLY A O 1
ATOM 930 N N . VAL A 1 114 ? -10.169 4.090 3.883 1.00 92.12 114 VAL A N 1
ATOM 931 C CA . VAL A 1 114 ? -8.971 4.784 4.368 1.00 92.12 114 VAL A CA 1
ATOM 932 C C . VAL A 1 114 ? -8.474 5.738 3.278 1.00 92.12 114 VAL A C 1
ATOM 934 O O . VAL A 1 114 ? -8.056 5.279 2.215 1.00 92.12 114 VAL A O 1
ATOM 937 N N . PRO A 1 115 ? -8.505 7.063 3.503 1.00 92.44 115 PRO A N 1
ATOM 938 C CA . PRO A 1 115 ? -8.035 8.019 2.509 1.00 92.44 115 PRO A CA 1
ATOM 939 C C . PRO A 1 115 ? -6.507 7.991 2.388 1.00 92.44 115 PRO A C 1
ATOM 941 O O . PRO A 1 115 ? -5.791 7.860 3.384 1.00 92.44 115 PRO A O 1
ATOM 944 N N . ILE A 1 116 ? -6.012 8.181 1.166 1.00 94.38 116 ILE A N 1
ATOM 945 C CA . ILE A 1 116 ? -4.584 8.337 0.882 1.00 94.38 116 ILE A CA 1
ATOM 946 C C . ILE A 1 116 ? -4.197 9.807 1.044 1.00 94.38 116 ILE A C 1
ATOM 948 O O . ILE A 1 116 ? -4.840 10.694 0.488 1.00 94.38 116 I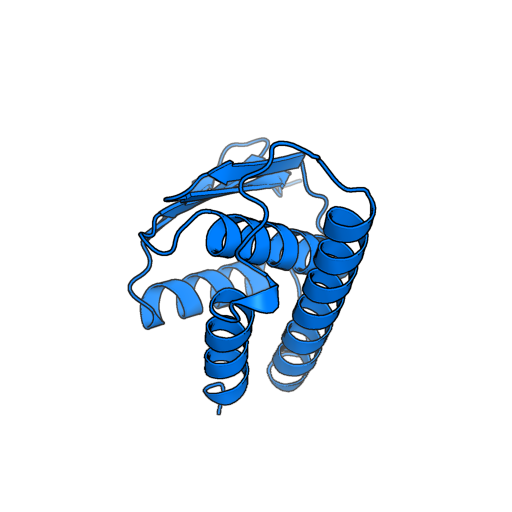LE A O 1
ATOM 952 N N . THR A 1 117 ? -3.153 10.065 1.829 1.00 95.25 117 THR A N 1
ATOM 953 C CA . THR A 1 117 ? -2.546 11.398 1.980 1.00 95.25 117 THR A CA 1
ATOM 954 C C . THR A 1 117 ? -1.494 11.641 0.903 1.00 95.25 117 THR A C 1
ATOM 956 O O . THR A 1 117 ? -1.443 12.722 0.325 1.00 95.25 117 THR A O 1
ATOM 959 N N . SER A 1 118 ? -0.658 10.638 0.632 1.00 95.50 118 SER A N 1
ATOM 960 C CA . SER A 1 118 ? 0.375 10.694 -0.402 1.00 95.50 118 SER A CA 1
ATOM 961 C C . SER A 1 118 ? 0.723 9.289 -0.891 1.00 95.50 118 SER A C 1
ATOM 963 O O . SER A 1 118 ? 0.588 8.310 -0.153 1.00 95.50 118 SER A O 1
ATOM 965 N N . SER A 1 119 ? 1.195 9.199 -2.128 1.00 96.12 119 SER A N 1
ATOM 966 C CA . SER A 1 119 ? 1.732 7.985 -2.734 1.00 96.12 119 SER A CA 1
ATOM 967 C C . SER A 1 119 ? 2.897 8.357 -3.643 1.00 96.12 119 SER A C 1
ATOM 969 O O . SER A 1 119 ? 2.753 9.216 -4.511 1.00 96.12 119 SER A O 1
ATOM 971 N N . GLU A 1 120 ? 4.038 7.702 -3.463 1.00 96.19 120 GLU A N 1
ATOM 972 C CA . GLU A 1 120 ? 5.251 7.928 -4.254 1.00 96.19 120 GLU A CA 1
ATOM 973 C C . GLU A 1 120 ? 5.830 6.580 -4.684 1.00 96.19 120 GLU A C 1
ATOM 975 O O . GLU A 1 120 ? 5.734 5.598 -3.945 1.00 96.19 120 GLU A O 1
ATOM 980 N N . PHE A 1 121 ? 6.453 6.513 -5.856 1.00 94.62 121 PHE A N 1
ATOM 981 C CA . PHE A 1 121 ? 7.137 5.314 -6.333 1.00 94.62 121 PHE A CA 1
ATOM 982 C C . PHE A 1 121 ? 8.320 5.674 -7.237 1.00 94.62 121 PHE A C 1
ATOM 984 O O . PHE A 1 121 ? 8.323 6.705 -7.905 1.00 94.62 121 PHE A O 1
ATOM 991 N N . ASP A 1 122 ? 9.337 4.817 -7.240 1.00 93.06 122 ASP A N 1
ATOM 992 C CA . ASP A 1 122 ? 10.498 4.870 -8.127 1.00 93.06 122 ASP A CA 1
ATOM 993 C C . ASP A 1 122 ? 10.901 3.449 -8.559 1.00 93.06 122 ASP A C 1
ATOM 995 O O . ASP A 1 122 ? 10.196 2.487 -8.285 1.00 93.06 122 ASP A O 1
ATOM 999 N N . GLY A 1 123 ? 12.029 3.270 -9.248 1.00 89.75 123 GLY A N 1
ATOM 1000 C CA . GLY A 1 123 ? 12.440 1.951 -9.749 1.00 89.75 123 GLY A CA 1
ATOM 1001 C C . GLY A 1 123 ? 12.772 0.891 -8.685 1.00 89.75 123 GLY A C 1
ATOM 1002 O O . GLY A 1 123 ? 12.907 -0.283 -9.030 1.00 89.75 123 GLY A O 1
ATOM 1003 N N . ILE A 1 124 ? 12.949 1.279 -7.419 1.00 91.69 124 ILE A N 1
ATOM 1004 C CA . ILE A 1 124 ? 13.438 0.400 -6.340 1.00 91.69 124 ILE A CA 1
ATOM 1005 C C . ILE A 1 124 ? 12.607 0.497 -5.053 1.00 91.69 124 ILE A C 1
ATOM 1007 O O . ILE A 1 124 ? 12.935 -0.117 -4.026 1.00 91.69 124 ILE A O 1
ATOM 1011 N N . SER A 1 125 ? 11.567 1.320 -5.050 1.00 94.00 125 SER A N 1
ATOM 1012 C CA . SER A 1 125 ? 10.727 1.534 -3.892 1.00 94.00 125 SER A CA 1
ATOM 1013 C C . SER A 1 125 ? 9.376 2.134 -4.240 1.00 94.00 125 SER A C 1
ATOM 1015 O O . SER A 1 125 ? 9.190 2.791 -5.261 1.00 94.00 125 SER A O 1
ATOM 1017 N N . TYR A 1 126 ? 8.436 1.955 -3.321 1.00 94.50 126 TYR A N 1
ATOM 1018 C CA . TYR A 1 126 ? 7.224 2.752 -3.273 1.00 94.50 126 TYR A CA 1
ATOM 1019 C C . TYR A 1 126 ? 6.841 3.055 -1.830 1.00 94.50 126 TYR A C 1
ATOM 1021 O O . TYR A 1 126 ? 7.263 2.374 -0.886 1.00 94.50 126 TYR A O 1
ATOM 1029 N N . SER A 1 127 ? 6.051 4.107 -1.652 1.00 95.38 127 SER A N 1
ATOM 1030 C CA . SER A 1 127 ? 5.531 4.507 -0.360 1.00 95.38 127 SER A CA 1
ATOM 1031 C C . SER A 1 127 ? 4.096 4.994 -0.437 1.00 95.38 127 SER A C 1
ATOM 1033 O O . SER A 1 127 ? 3.682 5.598 -1.422 1.00 95.38 127 SER A O 1
ATOM 1035 N N . ILE A 1 128 ? 3.347 4.706 0.623 1.00 95.94 128 ILE A N 1
ATOM 1036 C CA . ILE A 1 128 ? 1.943 5.076 0.771 1.00 95.94 128 ILE A CA 1
ATOM 1037 C C . ILE A 1 128 ? 1.789 5.702 2.145 1.00 95.94 128 ILE A C 1
ATOM 1039 O O . ILE A 1 128 ? 2.225 5.130 3.146 1.00 95.94 128 ILE A O 1
ATOM 1043 N N . GLU A 1 129 ? 1.176 6.873 2.189 1.00 95.25 129 GLU A N 1
ATOM 1044 C CA . GLU A 1 129 ? 0.885 7.602 3.410 1.00 95.25 129 GLU A CA 1
ATOM 1045 C C . GLU A 1 129 ? -0.620 7.744 3.600 1.00 95.25 129 GLU A C 1
ATOM 1047 O O . GLU A 1 129 ? -1.345 8.141 2.688 1.00 95.25 129 GLU A O 1
ATOM 1052 N N . ILE A 1 130 ? -1.079 7.445 4.810 1.00 94.44 130 ILE A N 1
ATOM 1053 C CA . ILE A 1 130 ? -2.472 7.569 5.241 1.00 94.44 130 ILE A CA 1
ATOM 1054 C C . ILE A 1 130 ? -2.536 8.374 6.544 1.00 94.44 130 ILE A C 1
ATOM 1056 O O . ILE A 1 130 ? -1.533 8.448 7.262 1.00 94.44 130 ILE A O 1
ATOM 1060 N N . PRO A 1 131 ? -3.689 8.961 6.905 1.00 92.19 131 PRO A N 1
ATOM 1061 C CA . PRO A 1 131 ? -3.850 9.586 8.208 1.00 92.19 131 PRO A CA 1
ATOM 1062 C C . PRO A 1 131 ? -3.637 8.577 9.334 1.00 92.19 131 PRO A C 1
ATOM 1064 O O . PRO A 1 131 ? -4.109 7.440 9.281 1.00 92.19 131 PRO A O 1
ATOM 1067 N N . SER A 1 132 ? -2.947 9.005 10.383 1.00 83.62 132 SER A N 1
ATOM 1068 C CA . SER A 1 132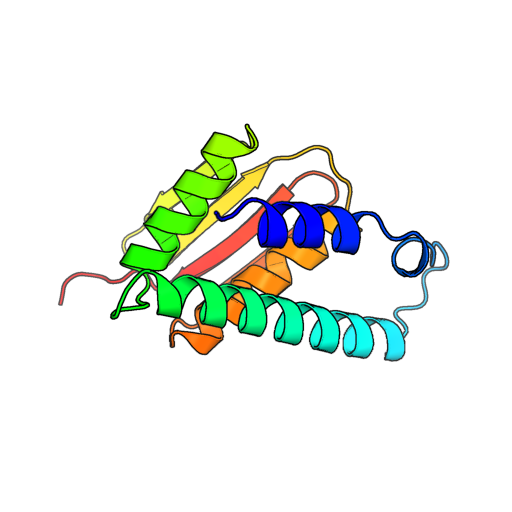 ? -2.845 8.233 11.611 1.00 83.62 132 SER A CA 1
ATOM 1069 C C . SER A 1 132 ? -4.219 8.165 12.259 1.00 83.62 132 SER A C 1
ATOM 1071 O O . SER A 1 132 ? -4.919 9.173 12.393 1.00 83.62 132 SER A O 1
ATOM 1073 N N . HIS A 1 133 ? 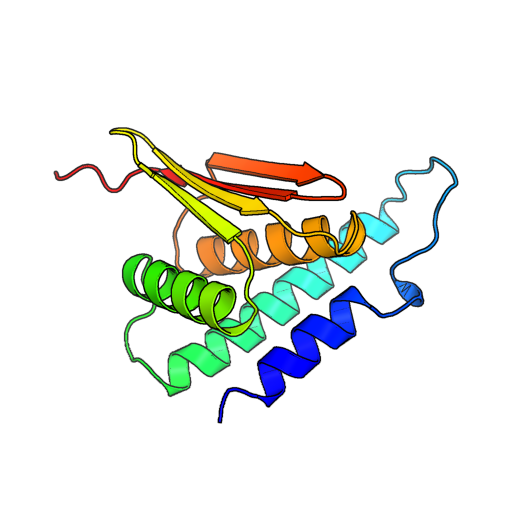-4.609 6.975 12.711 1.00 67.81 133 HIS A N 1
ATOM 1074 C CA . HIS A 1 133 ? -5.716 6.835 13.648 1.00 67.81 133 HIS A CA 1
ATOM 1075 C C . HIS A 1 133 ? -5.244 7.326 15.018 1.00 67.81 133 HIS A C 1
ATOM 1077 O O . HIS A 1 133 ? -5.036 6.540 15.945 1.00 67.81 133 HIS A O 1
ATOM 1083 N N . GLY A 1 134 ? -5.028 8.637 15.143 1.00 50.78 134 GLY A N 1
ATOM 1084 C CA . GLY A 1 134 ? -4.829 9.276 16.431 1.00 50.78 134 GLY A CA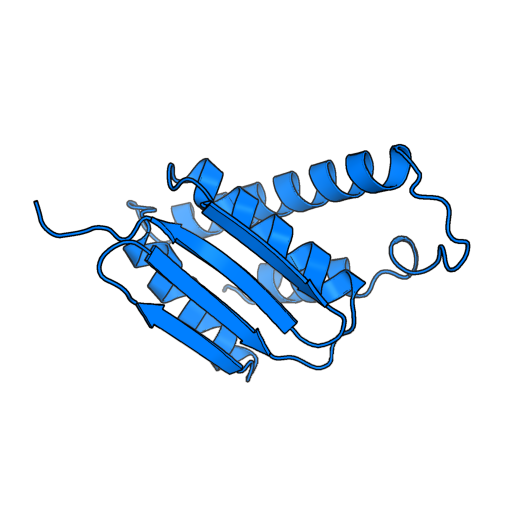 1
ATOM 1085 C C . GLY A 1 134 ? -5.970 8.848 17.348 1.00 50.78 134 GLY A C 1
ATOM 1086 O O . GLY A 1 134 ? -7.142 8.950 16.976 1.00 50.78 134 GLY A O 1
ATOM 1087 N N . LYS A 1 135 ? -5.627 8.303 18.521 1.00 42.88 135 LYS A N 1
ATOM 1088 C CA . LYS A 1 135 ? -6.596 8.013 19.581 1.00 42.88 135 LYS A CA 1
ATOM 1089 C C . LYS A 1 135 ? -7.440 9.275 19.794 1.00 42.88 135 LYS A C 1
ATOM 1091 O O . LYS A 1 135 ? -6.895 10.286 20.234 1.00 42.88 135 LYS A O 1
ATOM 1096 N N . LYS A 1 136 ? -8.728 9.219 19.451 1.00 36.44 136 LYS A N 1
ATOM 1097 C CA . LYS A 1 136 ? -9.712 10.101 20.080 1.00 36.44 136 LYS A CA 1
ATOM 1098 C C . LYS A 1 136 ? -9.891 9.675 21.529 1.00 36.44 136 LYS A C 1
ATOM 1100 O O . LYS A 1 136 ? -9.861 8.447 21.777 1.00 36.44 136 LYS A O 1
#